Protein AF-A0A1G8W0M4-F1 (afdb_monomer_lite)

Secondary structure (DSSP, 8-state):
-EEEEES--HHHHHH--SSPPP-TTT----EEEEE-IIIIITS-HHHHHHHHHHHHHHHHHHHHHHHH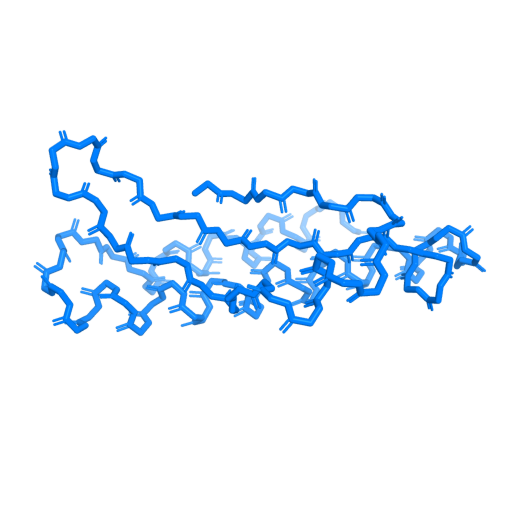HHT-S--HHHHHHHHHHHHHHT-

Radius of gyration: 14.57 Å; chains: 1; bounding box: 27×33×38 Å

Organism: NCBI:txid1128970

Foldseek 3Di:
DEAEDEPDDPVVVVVDDCKAAQDVVVGDIYGYDYHYCVQAPVDDPVSNLVSVLVVVLVSLVVVVVNCVVVVPPDDSVVVSVVSVVVSVVVD

InterPro domains:
  IPR029078 Immunity protein 44 [PF15571] (14-87)

pLDDT: mean 92.96, std 5.52, range [59.66, 97.62]

Structure (mmCIF, N/CA/C/O backbone):
data_AF-A0A1G8W0M4-F1
#
_entry.id   AF-A0A1G8W0M4-F1
#
loop_
_atom_site.group_PDB
_atom_site.id
_atom_site.type_symbol
_atom_site.label_atom_id
_atom_site.label_alt_id
_atom_site.label_comp_id
_atom_site.label_asym_id
_atom_site.label_entity_id
_atom_site.label_seq_id
_atom_site.pdbx_PDB_ins_code
_atom_site.Cartn_x
_atom_site.Cartn_y
_atom_site.Cartn_z
_atom_site.occupancy
_atom_site.B_iso_or_equiv
_atom_site.auth_seq_id
_atom_site.auth_comp_id
_atom_site.auth_asym_id
_atom_site.auth_atom_id
_atom_site.pdbx_PDB_model_num
ATOM 1 N N . MET A 1 1 ? 1.569 -4.830 6.804 1.00 85.06 1 MET A N 1
ATOM 2 C CA . MET A 1 1 ? 2.647 -5.558 6.117 1.00 85.06 1 MET A CA 1
ATOM 3 C C . MET A 1 1 ? 2.252 -5.680 4.662 1.00 85.06 1 MET A C 1
ATOM 5 O O . MET A 1 1 ? 1.221 -6.278 4.380 1.00 85.06 1 MET A O 1
ATOM 9 N N . LEU A 1 2 ? 3.016 -5.062 3.765 1.00 92.69 2 LEU A N 1
ATOM 10 C CA . LEU A 1 2 ? 2.842 -5.291 2.332 1.00 92.69 2 LEU A CA 1
ATOM 11 C C . LEU A 1 2 ? 3.352 -6.702 2.015 1.00 92.69 2 LEU A C 1
ATOM 13 O O . LEU A 1 2 ? 4.429 -7.075 2.479 1.00 92.69 2 LEU A O 1
ATOM 17 N N . GLN A 1 3 ? 2.565 -7.490 1.292 1.00 95.56 3 GLN A N 1
ATOM 18 C CA . GLN A 1 3 ? 2.904 -8.859 0.900 1.00 95.56 3 GLN A CA 1
ATOM 19 C C . GLN A 1 3 ? 3.037 -8.900 -0.621 1.00 95.56 3 GLN A C 1
ATOM 21 O O . GLN A 1 3 ? 2.047 -8.730 -1.327 1.00 95.56 3 GLN A O 1
ATOM 26 N N . PHE A 1 4 ? 4.248 -9.095 -1.133 1.00 96.38 4 PHE A N 1
ATOM 27 C CA . PHE A 1 4 ? 4.481 -9.152 -2.574 1.00 96.38 4 PHE A CA 1
ATOM 28 C C . PHE A 1 4 ? 4.227 -10.561 -3.110 1.00 96.38 4 PHE A C 1
ATOM 30 O O . PHE A 1 4 ? 4.816 -11.529 -2.634 1.00 96.38 4 PHE A O 1
ATOM 37 N N . TYR A 1 5 ? 3.368 -10.654 -4.120 1.00 97.12 5 TYR A N 1
ATOM 38 C CA . TYR A 1 5 ? 3.066 -11.876 -4.854 1.00 97.12 5 TYR A CA 1
ATOM 39 C C . TYR A 1 5 ? 3.597 -11.723 -6.275 1.00 97.12 5 TYR A C 1
ATOM 41 O O . TYR A 1 5 ? 3.066 -10.930 -7.051 1.00 97.12 5 TYR A O 1
ATOM 49 N N . VAL A 1 6 ? 4.656 -12.464 -6.597 1.00 97.12 6 VAL A N 1
ATOM 50 C CA . VAL A 1 6 ? 5.334 -12.402 -7.897 1.00 97.12 6 VAL A CA 1
ATOM 51 C C . VAL A 1 6 ? 4.769 -13.477 -8.814 1.00 97.12 6 VAL A C 1
ATOM 53 O O . VAL A 1 6 ? 4.842 -14.654 -8.466 1.00 97.12 6 VAL A O 1
ATOM 56 N N . ASN A 1 7 ? 4.203 -13.075 -9.954 1.00 97.00 7 ASN A N 1
ATOM 57 C CA . ASN A 1 7 ? 3.562 -13.964 -10.931 1.00 97.00 7 ASN A CA 1
ATOM 58 C C . ASN A 1 7 ? 2.677 -15.049 -10.270 1.00 97.00 7 ASN A C 1
ATOM 60 O O . ASN A 1 7 ? 2.883 -16.244 -10.500 1.00 97.00 7 ASN A O 1
ATOM 64 N N . PRO A 1 8 ? 1.716 -14.669 -9.396 1.00 96.62 8 PRO A N 1
ATOM 65 C CA . PRO A 1 8 ? 0.901 -15.646 -8.689 1.00 96.62 8 PRO A CA 1
ATOM 66 C C . PRO A 1 8 ? 0.042 -16.445 -9.668 1.00 96.62 8 PRO A C 1
ATOM 68 O O . PRO A 1 8 ? -0.534 -15.896 -10.606 1.00 96.62 8 PRO A O 1
ATOM 71 N N . ILE A 1 9 ? -0.107 -17.744 -9.405 1.00 96.69 9 ILE A N 1
ATOM 72 C CA . ILE A 1 9 ? -1.008 -18.594 -10.187 1.00 96.69 9 ILE A CA 1
ATOM 73 C C . ILE A 1 9 ? -2.461 -18.081 -10.101 1.00 96.69 9 ILE A C 1
ATOM 75 O O . ILE A 1 9 ? -2.859 -17.568 -9.047 1.00 96.69 9 ILE A O 1
ATOM 79 N N . PRO A 1 10 ? -3.297 -18.283 -11.139 1.00 96.06 10 PRO A N 1
ATOM 80 C CA . PRO A 1 10 ? -4.659 -17.742 -11.181 1.00 96.06 10 PRO A CA 1
ATOM 81 C C . PRO A 1 10 ? -5.526 -18.137 -9.982 1.00 96.06 10 PRO A C 1
ATOM 83 O O . PRO A 1 10 ? -6.278 -17.321 -9.457 1.00 96.06 10 PRO A O 1
ATOM 86 N N . TYR A 1 11 ? -5.383 -19.376 -9.497 1.00 96.75 11 TYR A N 1
ATOM 87 C CA . TYR A 1 11 ? -6.104 -19.839 -8.312 1.00 96.75 11 TYR A CA 1
ATOM 88 C C . TYR A 1 11 ? -5.780 -18.993 -7.075 1.00 96.75 11 TYR A C 1
ATOM 90 O O . TYR A 1 11 ? -6.689 -18.581 -6.361 1.00 96.75 11 TYR A O 1
ATOM 98 N N . LEU A 1 12 ? -4.502 -18.701 -6.824 1.00 95.62 12 LEU A N 1
ATOM 99 C CA . LEU A 1 12 ? -4.102 -17.864 -5.696 1.00 95.62 12 LEU A CA 1
ATOM 100 C C . LEU A 1 12 ? -4.621 -16.438 -5.886 1.00 95.62 12 LEU A C 1
ATOM 102 O O . LEU A 1 12 ? -5.248 -15.907 -4.976 1.00 95.62 12 LEU A O 1
ATOM 106 N N . LEU A 1 13 ? -4.421 -15.864 -7.076 1.00 95.12 13 LEU A N 1
ATOM 107 C CA . LEU A 1 13 ? -4.854 -14.509 -7.419 1.00 95.12 13 LEU A CA 1
ATOM 108 C C . LEU A 1 13 ? -6.351 -14.291 -7.149 1.00 95.12 13 LEU A C 1
ATOM 110 O O . LEU A 1 13 ? -6.715 -13.333 -6.474 1.00 95.12 13 LEU A O 1
ATOM 114 N N . ASN A 1 14 ? -7.198 -15.222 -7.593 1.00 95.56 14 ASN A N 1
ATOM 115 C CA . ASN A 1 14 ? -8.652 -15.154 -7.415 1.00 95.56 14 ASN A CA 1
ATOM 116 C C . ASN A 1 14 ? -9.102 -15.278 -5.950 1.00 95.56 14 ASN A C 1
ATOM 118 O O . ASN A 1 14 ? -10.225 -14.906 -5.620 1.00 95.56 14 ASN A O 1
ATOM 122 N N . ASN A 1 15 ? -8.246 -15.807 -5.073 1.00 95.88 15 ASN A N 1
ATOM 123 C CA . ASN A 1 15 ? -8.532 -15.987 -3.649 1.00 95.88 15 ASN A CA 1
ATOM 124 C C . ASN A 1 15 ? -7.831 -14.946 -2.756 1.00 95.88 15 ASN A C 1
ATOM 126 O O . ASN A 1 15 ? -8.039 -14.945 -1.538 1.00 95.88 15 ASN A O 1
ATOM 130 N N . LEU A 1 16 ? -7.007 -14.056 -3.323 1.00 95.56 16 LEU A N 1
ATOM 131 C CA . LEU A 1 16 ? -6.369 -12.987 -2.562 1.00 95.56 16 LEU A CA 1
ATOM 132 C C . LEU A 1 16 ? -7.401 -11.930 -2.168 1.00 95.56 16 LEU A C 1
ATOM 134 O O . LEU A 1 16 ? -8.101 -11.355 -2.998 1.00 95.56 16 LEU A O 1
ATOM 138 N N . LYS A 1 17 ? -7.461 -11.634 -0.870 1.00 94.56 17 LYS A N 1
ATOM 139 C CA . LYS A 1 17 ? -8.224 -10.491 -0.365 1.00 94.56 17 LYS A CA 1
ATOM 140 C C . 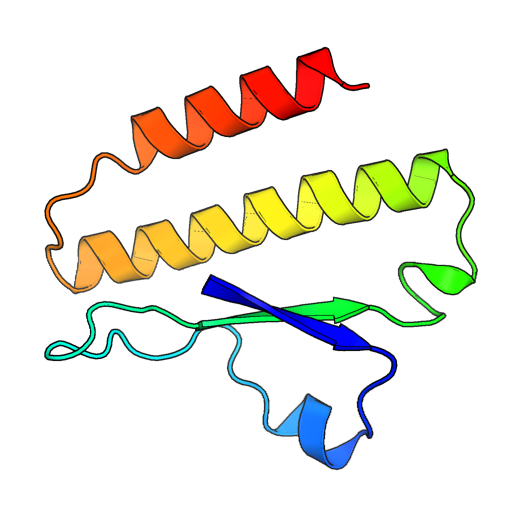LYS A 1 17 ? -7.477 -9.212 -0.685 1.00 94.56 17 LYS A C 1
ATOM 142 O O . LYS A 1 17 ? -6.273 -9.152 -0.497 1.00 94.56 17 LYS A O 1
ATOM 147 N N . GLU A 1 18 ? -8.193 -8.158 -1.044 1.00 93.44 18 GLU A N 1
ATOM 148 C CA . GLU A 1 18 ? -7.582 -6.850 -1.292 1.00 93.44 18 GLU A CA 1
ATOM 149 C C . GLU A 1 18 ? -6.812 -6.300 -0.070 1.00 93.44 18 GLU A C 1
ATOM 151 O O . GLU A 1 18 ? -5.777 -5.645 -0.218 1.00 93.44 18 GLU A O 1
ATOM 156 N N . ILE A 1 19 ? -7.311 -6.611 1.132 1.00 95.25 19 ILE A N 1
ATOM 157 C CA . ILE A 1 19 ? -6.709 -6.338 2.439 1.00 95.25 19 ILE A CA 1
ATOM 158 C C . ILE A 1 19 ? -7.121 -7.436 3.432 1.00 95.25 19 ILE A C 1
ATOM 160 O O . ILE A 1 19 ? -8.277 -7.868 3.472 1.00 95.25 19 ILE A O 1
ATOM 164 N N . GLU A 1 20 ? -6.179 -7.920 4.236 1.00 94.00 20 GLU A N 1
ATOM 165 C CA . GLU A 1 20 ? -6.453 -8.892 5.292 1.00 94.00 20 GLU A CA 1
ATOM 166 C C . GLU A 1 20 ? -7.125 -8.235 6.508 1.00 94.00 20 GLU A C 1
ATOM 168 O O . GLU A 1 20 ? -7.065 -7.026 6.737 1.00 94.00 20 GLU A O 1
ATOM 173 N N . ASN A 1 21 ? -7.746 -9.058 7.352 1.00 92.06 21 ASN A N 1
ATOM 174 C CA . ASN A 1 21 ? -8.285 -8.586 8.621 1.00 92.06 21 ASN A CA 1
ATOM 175 C C . ASN A 1 21 ? -7.160 -8.213 9.594 1.00 92.06 21 ASN A C 1
ATOM 177 O O . ASN A 1 21 ? -6.156 -8.915 9.701 1.00 92.06 21 ASN A O 1
ATOM 181 N N . TYR A 1 22 ? -7.387 -7.168 10.393 1.00 93.88 22 TYR A N 1
ATOM 182 C CA . TYR A 1 22 ? -6.531 -6.867 11.539 1.00 93.88 22 TYR A CA 1
ATOM 183 C C . TYR A 1 22 ? -6.510 -8.035 12.533 1.00 93.88 22 TYR A C 1
ATOM 185 O O . TYR A 1 22 ? -7.546 -8.392 13.108 1.00 93.88 22 TYR A O 1
ATOM 193 N N . ARG A 1 23 ? -5.324 -8.609 12.755 1.00 90.94 23 ARG A N 1
ATOM 194 C CA . ARG A 1 23 ? -5.100 -9.683 13.730 1.00 90.94 23 ARG A CA 1
ATOM 195 C C . ARG A 1 23 ? -4.771 -9.069 15.090 1.00 90.94 23 ARG A C 1
ATOM 197 O O . ARG A 1 23 ? -3.651 -8.633 15.310 1.00 90.94 23 ARG A O 1
ATOM 204 N N . LYS A 1 24 ? -5.735 -9.033 16.017 1.00 88.69 24 LYS A N 1
ATOM 205 C CA . LYS A 1 24 ? -5.624 -8.299 17.299 1.00 88.69 24 LYS A CA 1
ATOM 206 C C . LYS A 1 24 ? -4.411 -8.694 18.160 1.00 88.69 24 LYS A C 1
ATOM 208 O O . LYS A 1 24 ? -3.815 -7.823 18.784 1.00 88.69 24 LYS A O 1
ATOM 213 N N . ASN A 1 25 ? -4.056 -9.979 18.190 1.00 92.50 25 ASN A N 1
ATOM 214 C CA . ASN A 1 25 ? -2.982 -10.489 19.051 1.00 92.50 25 ASN A CA 1
ATOM 215 C C . ASN A 1 25 ? -1.590 -10.153 18.505 1.00 92.50 25 ASN A C 1
ATOM 217 O O . ASN A 1 25 ? -0.702 -9.767 19.254 1.00 92.50 25 ASN A O 1
ATOM 221 N N . GLU A 1 26 ? -1.418 -10.264 17.191 1.00 91.44 26 GLU A N 1
ATOM 222 C CA . GLU A 1 26 ? -0.133 -10.044 16.520 1.00 91.44 26 GLU A CA 1
ATOM 223 C C . GLU A 1 26 ? 0.034 -8.579 16.072 1.00 91.44 26 GLU A C 1
ATOM 225 O O . GLU A 1 26 ? 1.141 -8.108 15.832 1.00 91.44 26 GLU A O 1
ATOM 230 N N . LYS A 1 27 ? -1.088 -7.863 15.924 1.00 89.38 27 LYS A N 1
ATOM 231 C CA . LYS A 1 27 ? -1.232 -6.499 15.398 1.00 89.38 27 LYS A CA 1
ATOM 232 C C . LYS A 1 27 ? -0.853 -6.232 13.918 1.00 89.38 27 LYS A C 1
ATOM 234 O O . LYS A 1 27 ? -0.747 -5.052 13.577 1.00 89.38 27 LYS A O 1
ATOM 239 N N . PRO A 1 28 ? -0.709 -7.204 12.988 1.00 92.44 28 PRO A N 1
ATOM 240 C CA . PRO A 1 28 ? -0.520 -6.915 11.574 1.00 92.44 28 PRO A CA 1
ATOM 241 C C . PRO A 1 28 ? -1.850 -6.777 10.820 1.00 92.44 28 PRO A C 1
ATOM 243 O O . PRO A 1 28 ? -2.896 -7.316 11.195 1.00 92.44 28 PRO A O 1
ATOM 246 N N . ILE A 1 29 ? -1.746 -6.107 9.675 1.00 94.00 29 ILE A N 1
ATOM 247 C CA . ILE A 1 29 ? -2.711 -6.120 8.573 1.00 94.00 29 ILE A CA 1
ATOM 248 C C . ILE A 1 29 ? -1.904 -6.485 7.327 1.00 94.00 29 ILE A C 1
ATOM 250 O O . ILE A 1 29 ? -0.972 -5.751 6.988 1.00 94.00 29 ILE A O 1
ATOM 254 N N . GLY A 1 30 ? -2.181 -7.629 6.702 1.00 95.00 30 GLY A N 1
ATOM 255 C CA . GLY A 1 30 ? -1.590 -8.001 5.415 1.00 95.00 30 GLY A CA 1
ATOM 256 C C . GLY A 1 30 ? -2.279 -7.264 4.271 1.00 95.00 30 GLY A C 1
ATOM 257 O O . GLY A 1 30 ? -3.498 -7.098 4.284 1.00 95.00 30 GLY A O 1
ATOM 258 N N . ILE A 1 31 ? -1.505 -6.761 3.314 1.00 96.62 31 ILE A N 1
ATOM 259 C CA . ILE A 1 31 ? -2.035 -6.123 2.107 1.00 96.62 31 ILE A CA 1
ATOM 260 C C . ILE A 1 31 ? -1.253 -6.675 0.914 1.00 96.62 31 ILE A C 1
ATOM 262 O O . ILE A 1 31 ? -0.063 -6.362 0.793 1.00 96.62 31 ILE A O 1
ATOM 266 N N . PRO A 1 32 ? -1.876 -7.484 0.043 1.00 96.81 32 PRO A N 1
ATOM 267 C CA . PRO A 1 32 ? -1.187 -8.030 -1.111 1.00 96.81 32 PRO A CA 1
ATOM 268 C C . PRO A 1 32 ? -0.901 -6.960 -2.164 1.00 96.81 32 PRO A C 1
ATOM 270 O O . PRO A 1 32 ? -1.748 -6.121 -2.487 1.00 96.81 32 PRO A O 1
ATOM 273 N N . ILE A 1 33 ? 0.296 -7.042 -2.733 1.00 97.12 33 ILE A N 1
ATOM 274 C CA . ILE A 1 33 ? 0.719 -6.352 -3.947 1.00 97.12 33 ILE A CA 1
ATOM 275 C C . ILE A 1 33 ? 1.106 -7.427 -4.955 1.00 97.12 33 ILE A C 1
ATOM 277 O O . ILE A 1 33 ? 1.982 -8.249 -4.689 1.00 97.12 33 ILE A O 1
ATOM 281 N N . ILE A 1 34 ? 0.441 -7.424 -6.103 1.00 97.38 34 ILE A N 1
ATOM 282 C CA . ILE A 1 34 ? 0.706 -8.373 -7.182 1.00 97.38 34 ILE A CA 1
ATOM 283 C C . ILE A 1 34 ? 1.690 -7.725 -8.143 1.00 97.38 34 ILE A C 1
ATOM 285 O O . ILE A 1 34 ? 1.436 -6.627 -8.631 1.00 97.38 34 ILE A O 1
ATOM 289 N N . VAL A 1 35 ? 2.791 -8.412 -8.414 1.00 97.25 35 VAL A N 1
ATOM 290 C CA . VAL A 1 35 ? 3.828 -7.984 -9.354 1.00 97.25 35 VAL A CA 1
ATOM 291 C C . VAL A 1 35 ? 3.901 -9.036 -10.446 1.00 97.25 35 VAL A C 1
ATOM 293 O O . VAL A 1 35 ? 4.158 -10.206 -10.156 1.00 97.25 35 VAL A O 1
ATOM 296 N N . ASN A 1 36 ? 3.632 -8.643 -11.683 1.00 96.88 36 ASN A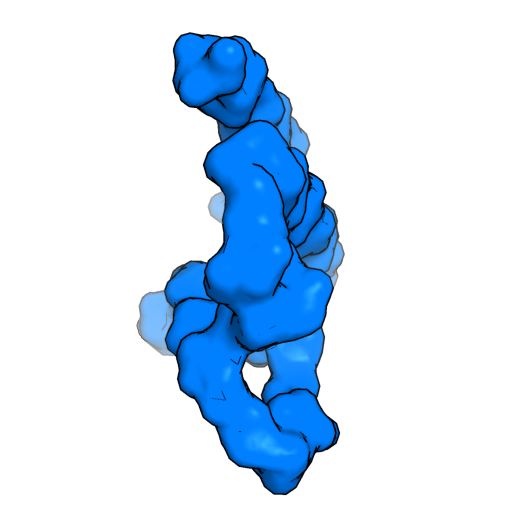 N 1
ATOM 297 C CA . ASN A 1 36 ? 3.630 -9.558 -12.813 1.00 96.88 36 ASN A CA 1
ATOM 298 C C . ASN A 1 36 ? 4.157 -8.900 -14.092 1.00 96.88 36 ASN A C 1
ATOM 300 O O . ASN A 1 36 ? 4.604 -7.748 -14.083 1.00 96.88 36 ASN A O 1
ATOM 304 N N . ASP A 1 37 ? 4.143 -9.657 -15.185 1.00 96.00 37 ASP A N 1
ATOM 305 C CA . ASP A 1 37 ? 4.604 -9.161 -16.480 1.00 96.00 37 ASP A CA 1
ATOM 306 C C . ASP A 1 37 ? 3.764 -7.968 -16.956 1.00 96.00 37 ASP A C 1
ATOM 308 O O . ASP A 1 37 ? 4.335 -6.982 -17.409 1.00 96.00 37 ASP A O 1
ATOM 312 N N . ASP A 1 38 ? 2.445 -7.990 -16.734 1.00 95.06 38 ASP A N 1
ATOM 313 C CA . ASP A 1 38 ? 1.519 -6.942 -17.190 1.00 95.06 38 ASP A CA 1
ATOM 314 C C . ASP A 1 38 ? 1.745 -5.579 -16.525 1.00 95.06 38 ASP A C 1
ATOM 316 O O . ASP A 1 38 ? 1.460 -4.540 -17.129 1.00 95.06 38 ASP A O 1
ATOM 320 N N . ASN A 1 39 ? 2.201 -5.567 -15.269 1.00 95.56 39 ASN A N 1
ATOM 321 C CA . ASN A 1 39 ? 2.272 -4.355 -14.452 1.00 95.56 39 ASN A CA 1
ATOM 322 C C . ASN A 1 39 ? 3.689 -3.927 -14.054 1.00 95.56 39 ASN A C 1
ATOM 324 O O . ASN A 1 39 ? 3.872 -2.768 -13.684 1.00 95.56 39 ASN A O 1
ATOM 328 N N . PHE A 1 40 ? 4.686 -4.811 -14.155 1.00 96.94 40 PHE A N 1
ATOM 329 C CA . PHE A 1 40 ? 6.030 -4.519 -13.668 1.00 96.94 40 PHE A CA 1
ATOM 330 C C . PHE A 1 40 ? 7.148 -5.046 -14.564 1.00 96.94 40 PHE A C 1
ATOM 332 O O . PHE A 1 40 ? 7.974 -4.258 -15.018 1.00 96.94 40 PHE A O 1
ATOM 339 N N . PHE A 1 41 ? 7.229 -6.354 -14.821 1.00 96.94 41 PHE A N 1
ATOM 340 C CA . PHE A 1 41 ? 8.432 -6.917 -15.454 1.00 96.94 41 PHE A CA 1
ATOM 341 C C . PHE A 1 41 ? 8.573 -6.544 -16.930 1.00 96.94 41 PHE A C 1
ATOM 343 O O . PHE A 1 41 ? 9.699 -6.391 -17.399 1.00 96.94 41 PHE A O 1
ATOM 350 N N . SER A 1 42 ? 7.463 -6.333 -17.647 1.00 96.81 42 SER A N 1
ATOM 351 C CA . SER A 1 42 ? 7.500 -5.879 -19.041 1.00 96.81 42 SER A CA 1
ATOM 352 C C . SER A 1 42 ? 7.585 -4.353 -19.185 1.00 96.81 42 SER A C 1
ATOM 354 O O . SER A 1 42 ? 7.516 -3.846 -20.306 1.00 96.81 42 SER A O 1
ATOM 356 N N . LYS A 1 43 ? 7.635 -3.608 -18.075 1.00 97.62 43 LYS A N 1
ATOM 357 C CA . LYS A 1 43 ? 7.536 -2.145 -18.057 1.00 97.62 43 LYS A CA 1
ATOM 358 C C . LYS A 1 43 ? 8.906 -1.481 -18.060 1.00 97.62 43 LYS A C 1
ATOM 360 O O . LYS A 1 43 ? 9.885 -2.024 -17.543 1.00 97.62 43 LYS A O 1
ATOM 365 N N . SER A 1 44 ? 8.962 -0.274 -18.616 1.00 97.31 44 SER A N 1
ATOM 366 C CA . SER A 1 44 ? 10.139 0.586 -18.516 1.00 97.31 44 SER A CA 1
ATOM 367 C C . SER A 1 44 ? 10.420 0.970 -17.063 1.00 97.31 44 SER A C 1
ATOM 369 O O . SER A 1 44 ? 9.581 0.837 -16.174 1.00 97.31 44 SER A O 1
ATOM 371 N N . GLU A 1 45 ? 11.623 1.470 -16.796 1.00 95.31 45 GLU A N 1
ATOM 372 C CA . GLU A 1 45 ? 11.991 1.911 -15.453 1.00 95.31 45 GLU A CA 1
ATOM 373 C C . GLU A 1 45 ? 11.040 2.980 -14.887 1.00 95.31 45 GLU A C 1
ATOM 375 O O . GLU A 1 45 ? 10.563 2.820 -13.765 1.00 95.31 45 GLU A O 1
ATOM 380 N N . SER A 1 46 ? 10.691 4.000 -15.680 1.00 94.12 46 SER A N 1
ATOM 381 C CA . SER A 1 46 ? 9.739 5.042 -15.265 1.00 94.12 46 SER A CA 1
ATOM 382 C C . SER A 1 46 ? 8.370 4.455 -14.922 1.00 94.12 46 SER A C 1
ATOM 384 O O . SER A 1 46 ? 7.826 4.737 -13.858 1.00 94.12 46 SER A O 1
ATOM 386 N N . GLU A 1 47 ? 7.836 3.584 -15.782 1.00 95.81 47 GLU A N 1
ATOM 387 C CA . GLU A 1 47 ? 6.535 2.945 -15.553 1.00 95.81 47 GLU A CA 1
ATOM 388 C C . GLU A 1 47 ? 6.541 2.059 -14.299 1.00 95.81 47 GLU A C 1
ATOM 390 O O . GLU A 1 47 ? 5.548 2.001 -13.576 1.00 95.81 47 GLU A O 1
ATOM 395 N N . ARG A 1 48 ? 7.664 1.393 -13.998 1.00 95.75 48 ARG A N 1
ATOM 396 C CA . ARG A 1 48 ? 7.827 0.612 -12.762 1.00 95.75 48 ARG A CA 1
ATOM 397 C C . ARG A 1 48 ? 7.787 1.501 -11.517 1.00 95.75 48 ARG A C 1
ATOM 399 O O . ARG A 1 48 ? 7.196 1.101 -10.511 1.00 95.75 48 ARG A O 1
ATOM 406 N N . TYR A 1 49 ? 8.379 2.696 -11.572 1.00 93.56 49 TYR A N 1
ATOM 407 C CA . TYR A 1 49 ? 8.286 3.670 -10.480 1.00 93.56 49 TYR A CA 1
ATOM 408 C C . TYR A 1 49 ? 6.864 4.206 -10.310 1.00 93.56 49 TYR A C 1
ATOM 410 O O . TYR A 1 49 ? 6.364 4.248 -9.181 1.00 93.56 49 TYR A O 1
ATOM 418 N N . ASP A 1 50 ? 6.190 4.543 -11.410 1.00 93.69 50 ASP A N 1
ATOM 419 C CA . ASP A 1 50 ? 4.795 4.988 -11.382 1.00 93.69 50 ASP A CA 1
ATOM 420 C C . ASP A 1 50 ? 3.876 3.904 -10.796 1.00 93.69 50 ASP A C 1
ATOM 422 O O . ASP A 1 50 ? 3.120 4.183 -9.860 1.00 93.69 50 ASP A O 1
ATOM 426 N N . PHE A 1 51 ? 4.023 2.651 -11.243 1.00 95.31 51 PHE A N 1
ATOM 427 C CA . PHE A 1 51 ? 3.289 1.502 -10.709 1.00 95.31 51 PHE A CA 1
ATOM 428 C C . PHE A 1 51 ? 3.448 1.369 -9.189 1.00 95.31 51 PHE A C 1
ATOM 430 O O . PHE A 1 51 ? 2.451 1.245 -8.469 1.00 95.31 51 PHE A O 1
ATOM 437 N N . PHE A 1 52 ? 4.683 1.411 -8.674 1.00 92.88 52 PHE A N 1
ATOM 438 C CA . PHE A 1 52 ? 4.917 1.301 -7.233 1.00 92.88 52 PHE A CA 1
ATOM 439 C C . PHE A 1 52 ? 4.319 2.477 -6.464 1.00 92.88 52 PHE A C 1
ATOM 441 O O . PHE A 1 52 ? 3.656 2.262 -5.444 1.00 92.88 52 PHE A O 1
ATOM 448 N N . ARG A 1 53 ? 4.529 3.709 -6.945 1.00 92.31 53 ARG A N 1
ATOM 449 C CA . ARG A 1 53 ? 4.000 4.925 -6.315 1.00 92.31 53 ARG A CA 1
ATOM 450 C C . ARG A 1 53 ? 2.486 4.833 -6.166 1.00 92.31 53 ARG A C 1
ATOM 452 O O . ARG A 1 53 ? 1.959 5.019 -5.067 1.00 92.31 53 ARG A O 1
ATOM 459 N N . GLU A 1 54 ? 1.795 4.541 -7.260 1.00 94.00 54 GLU A N 1
ATOM 460 C CA . GLU A 1 54 ? 0.336 4.481 -7.294 1.00 94.00 54 GLU A CA 1
ATOM 461 C C . GLU A 1 54 ? -0.196 3.328 -6.449 1.00 94.00 54 GLU A C 1
ATOM 463 O O . GLU A 1 54 ? -1.067 3.541 -5.602 1.00 94.00 54 GLU A O 1
ATOM 468 N N . THR A 1 55 ? 0.391 2.137 -6.593 1.00 95.25 55 THR A N 1
ATOM 469 C CA . THR A 1 55 ? -0.029 0.949 -5.844 1.00 95.25 55 THR A CA 1
ATOM 470 C C . THR A 1 55 ? 0.100 1.167 -4.339 1.00 95.25 55 THR A C 1
ATOM 472 O O . THR A 1 55 ? -0.849 0.911 -3.598 1.00 95.25 55 THR A O 1
ATOM 475 N N . ILE A 1 56 ? 1.238 1.674 -3.853 1.00 93.31 56 ILE A N 1
ATOM 476 C CA . ILE A 1 56 ? 1.447 1.877 -2.410 1.00 93.31 56 ILE A CA 1
ATOM 477 C C . ILE A 1 56 ? 0.491 2.951 -1.867 1.00 93.31 56 ILE A C 1
ATOM 479 O O . ILE A 1 56 ? -0.080 2.766 -0.788 1.00 93.31 56 ILE A O 1
ATOM 483 N N . LEU A 1 57 ? 0.264 4.045 -2.606 1.00 93.25 57 LEU A N 1
ATOM 484 C CA . LEU A 1 57 ? -0.690 5.084 -2.201 1.00 93.25 57 LEU A CA 1
ATOM 485 C C . LEU A 1 57 ? -2.122 4.541 -2.106 1.00 93.25 57 LEU A C 1
ATOM 487 O O . LEU A 1 57 ? -2.796 4.800 -1.108 1.00 93.25 57 LEU A O 1
ATOM 491 N N . GLN A 1 58 ? -2.554 3.743 -3.084 1.00 94.25 58 GLN A N 1
ATOM 492 C CA . GLN A 1 58 ? -3.855 3.067 -3.054 1.00 94.25 58 GLN A CA 1
ATOM 493 C C . GLN A 1 58 ? -3.955 2.090 -1.873 1.00 94.25 58 GLN A C 1
ATOM 495 O O . GLN A 1 58 ? -4.959 2.067 -1.158 1.00 94.25 58 GLN A O 1
ATOM 500 N N . LYS A 1 59 ? -2.896 1.317 -1.591 1.00 94.69 59 LYS A N 1
ATOM 501 C CA . LYS A 1 59 ? -2.867 0.404 -0.436 1.00 94.69 59 LYS A CA 1
ATOM 502 C C . LYS A 1 59 ? -2.949 1.141 0.905 1.00 94.69 59 LYS A C 1
ATOM 504 O O . LYS A 1 59 ? -3.583 0.632 1.832 1.00 94.69 59 LYS A O 1
ATOM 509 N N . LEU A 1 60 ? -2.377 2.340 1.023 1.00 93.44 60 LEU A N 1
ATOM 510 C CA . LEU A 1 60 ? -2.548 3.179 2.217 1.00 93.44 60 LEU A CA 1
ATOM 511 C C . LEU A 1 60 ? -3.984 3.689 2.393 1.00 93.44 60 LEU A C 1
ATOM 513 O O . LEU A 1 60 ? -4.438 3.837 3.531 1.00 93.44 60 LEU A O 1
ATOM 517 N N . ASP A 1 61 ? -4.710 3.938 1.305 1.00 93.06 61 ASP A N 1
ATOM 518 C CA . ASP A 1 61 ? -6.124 4.316 1.381 1.00 93.06 61 ASP A CA 1
ATOM 519 C C . ASP A 1 61 ? -6.985 3.172 1.921 1.00 93.06 61 ASP A C 1
ATOM 521 O O . ASP A 1 61 ? -7.785 3.369 2.842 1.00 93.06 61 ASP A O 1
ATOM 525 N N .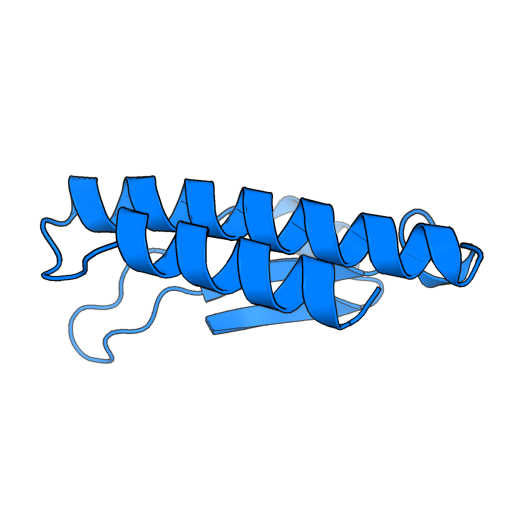 LEU A 1 62 ? -6.726 1.946 1.463 1.00 93.75 62 LEU A N 1
ATOM 526 C CA . LEU A 1 62 ? -7.358 0.749 2.021 1.00 93.75 62 LEU A CA 1
ATOM 527 C C . LEU A 1 62 ? -7.023 0.570 3.503 1.00 93.75 62 LEU A C 1
ATOM 529 O O . LEU A 1 62 ? -7.921 0.341 4.317 1.00 93.75 62 LEU A O 1
ATOM 533 N N . LEU A 1 63 ? -5.751 0.736 3.877 1.00 94.06 63 LEU A N 1
ATOM 534 C CA . LEU A 1 63 ? -5.328 0.664 5.274 1.00 94.06 63 LEU A CA 1
ATOM 535 C C . LEU A 1 63 ? -6.061 1.698 6.139 1.00 94.06 63 LEU A C 1
ATOM 537 O O . LEU A 1 63 ? -6.498 1.369 7.243 1.00 94.06 63 LEU A O 1
ATOM 541 N N . SER A 1 64 ? -6.251 2.915 5.621 1.00 93.31 64 SER A N 1
ATOM 542 C CA . SER A 1 64 ? -6.958 3.990 6.324 1.00 93.31 64 SER A CA 1
ATOM 543 C C . SER A 1 64 ? -8.388 3.582 6.668 1.00 93.31 64 SER A C 1
ATOM 545 O O . SER A 1 64 ? -8.819 3.742 7.810 1.00 93.31 64 SER A O 1
ATOM 547 N N . SER A 1 65 ? -9.091 2.951 5.722 1.00 91.94 65 SER A N 1
ATOM 548 C CA . SER A 1 65 ? -10.452 2.453 5.952 1.00 91.94 65 SER A CA 1
ATOM 549 C C . SER A 1 65 ? -10.518 1.413 7.083 1.00 91.94 65 SER A C 1
ATOM 551 O O . SER A 1 65 ? -11.422 1.457 7.925 1.00 91.94 65 SER A O 1
ATOM 553 N N . VAL A 1 66 ? -9.532 0.509 7.163 1.00 92.75 66 VAL A N 1
ATOM 554 C CA . VAL A 1 66 ? -9.469 -0.533 8.200 1.00 92.75 66 VAL A CA 1
ATOM 555 C C . VAL A 1 66 ? -9.141 0.069 9.561 1.00 92.75 66 VAL A C 1
ATOM 557 O O . VAL A 1 66 ? -9.808 -0.269 10.540 1.00 92.75 66 VAL A O 1
ATOM 560 N N . VAL A 1 67 ? -8.163 0.977 9.624 1.00 92.75 67 VAL A N 1
ATOM 561 C CA . VAL A 1 67 ? -7.775 1.694 10.850 1.00 92.75 67 VAL A CA 1
ATOM 562 C C . VAL A 1 67 ? -8.969 2.443 11.437 1.00 92.75 67 VAL A C 1
ATOM 564 O O . VAL A 1 67 ? -9.283 2.248 12.613 1.00 92.75 67 VAL A O 1
ATOM 567 N N . THR A 1 68 ? -9.695 3.211 10.618 1.00 92.25 68 THR A N 1
ATOM 568 C CA . THR A 1 68 ? -10.897 3.939 11.052 1.00 92.25 68 THR A CA 1
ATOM 569 C C . THR A 1 68 ? -11.989 2.982 11.528 1.00 92.25 68 THR A C 1
ATOM 571 O O . THR A 1 68 ? -12.510 3.139 12.633 1.00 92.25 68 THR A O 1
ATOM 574 N N . LYS A 1 69 ? -12.301 1.936 10.750 1.00 92.50 69 LYS A N 1
ATOM 575 C CA . LYS A 1 69 ? -13.340 0.950 11.099 1.00 92.50 69 LYS A CA 1
ATOM 576 C C . LYS A 1 69 ? -13.028 0.196 12.393 1.00 92.50 69 LYS A C 1
ATOM 578 O O . LYS A 1 69 ? -13.939 -0.152 13.143 1.00 92.50 69 LYS A O 1
ATOM 583 N N . LYS A 1 70 ? -11.750 -0.090 12.648 1.00 91.81 70 LYS A N 1
ATOM 584 C CA . LYS A 1 70 ? -11.280 -0.814 13.838 1.00 91.81 70 LYS A CA 1
ATOM 585 C C . LYS A 1 70 ? -10.908 0.108 15.001 1.00 91.81 70 LYS A C 1
ATOM 587 O O . LYS A 1 70 ? -10.567 -0.416 16.057 1.00 91.81 70 LYS A O 1
ATOM 592 N N . LYS A 1 71 ? -11.019 1.433 14.831 1.00 92.19 71 LYS A N 1
ATOM 593 C CA . LYS A 1 71 ? -10.642 2.452 15.824 1.00 92.19 71 LYS A CA 1
ATOM 594 C C . LYS A 1 71 ? -9.215 2.247 16.348 1.00 92.19 71 LYS A C 1
ATOM 596 O O . LYS A 1 71 ? -8.977 2.316 17.550 1.00 92.19 71 LYS A O 1
ATOM 601 N N . LEU A 1 72 ? -8.286 1.917 15.449 1.00 91.81 72 LEU A N 1
ATOM 602 C CA . LEU A 1 72 ? -6.878 1.782 15.817 1.00 91.81 72 LEU A CA 1
ATOM 603 C C . LEU A 1 72 ? -6.283 3.177 16.024 1.00 91.81 72 LEU A C 1
ATOM 605 O O . LEU A 1 72 ? -6.577 4.096 15.260 1.00 91.81 72 LEU A O 1
ATOM 609 N N . ASP A 1 73 ? -5.455 3.320 17.053 1.00 89.31 73 ASP A N 1
ATOM 610 C CA . ASP A 1 73 ? -4.786 4.578 17.377 1.00 89.31 73 ASP A CA 1
ATOM 611 C C . ASP A 1 73 ? -3.631 4.824 16.396 1.00 89.31 73 ASP A C 1
ATOM 613 O O . ASP A 1 73 ? -2.506 4.355 16.575 1.00 89.31 73 ASP A O 1
ATOM 617 N N . THR A 1 74 ? -3.940 5.427 15.248 1.00 88.81 74 THR A N 1
ATOM 618 C CA . THR A 1 74 ? -2.967 5.698 14.183 1.00 88.81 74 THR A CA 1
ATOM 619 C C . THR A 1 74 ? -3.376 6.933 13.387 1.00 88.81 74 THR A C 1
ATOM 621 O O . THR A 1 74 ? -4.489 7.019 12.866 1.00 88.81 74 THR A O 1
ATOM 624 N N . ASN A 1 75 ? -2.448 7.879 13.220 1.00 92.88 75 ASN A N 1
ATOM 625 C CA . ASN A 1 75 ? -2.667 9.074 12.407 1.00 92.88 75 ASN A CA 1
ATOM 626 C C . ASN A 1 75 ? -2.392 8.799 10.916 1.00 92.88 75 ASN A C 1
ATOM 628 O O . ASN A 1 75 ? -1.321 9.098 10.388 1.00 92.88 75 ASN A O 1
ATOM 632 N N . MET A 1 76 ? -3.384 8.230 10.227 1.00 93.44 76 MET A N 1
ATOM 633 C CA . MET A 1 76 ? -3.270 7.864 8.806 1.00 93.44 76 MET A CA 1
ATOM 634 C C . MET A 1 76 ? -3.079 9.063 7.870 1.00 93.44 76 MET A C 1
ATOM 636 O O . MET A 1 76 ? -2.423 8.935 6.837 1.00 93.44 76 MET A O 1
ATOM 640 N N . SER A 1 77 ? -3.612 10.233 8.235 1.00 92.19 77 SER A N 1
ATOM 641 C CA . SER A 1 77 ? -3.445 11.463 7.451 1.00 92.19 77 SER A CA 1
ATOM 642 C C . SER A 1 77 ? -1.981 11.903 7.419 1.00 92.19 77 SER A C 1
ATOM 644 O O . SER A 1 77 ? -1.432 12.162 6.344 1.00 92.19 77 SER A O 1
ATOM 646 N N . LEU A 1 78 ? -1.324 11.906 8.587 1.00 94.50 78 LEU A N 1
ATOM 647 C CA . LEU A 1 78 ? 0.104 12.198 8.694 1.00 94.50 78 LEU A CA 1
ATOM 648 C C . LEU A 1 78 ? 0.933 11.177 7.908 1.00 94.50 78 LEU A C 1
ATOM 650 O O . LEU A 1 78 ? 1.720 11.577 7.054 1.00 94.50 78 LEU A O 1
ATOM 654 N N . LEU A 1 79 ? 0.681 9.878 8.107 1.00 92.62 79 LEU A N 1
ATOM 655 C CA . LEU A 1 79 ? 1.414 8.812 7.417 1.00 92.62 79 LEU A CA 1
ATOM 656 C C . LEU A 1 79 ? 1.317 8.933 5.886 1.00 92.62 79 LEU A C 1
ATOM 658 O O . LEU A 1 79 ? 2.321 8.835 5.181 1.00 92.62 79 LEU A O 1
ATOM 662 N N . LYS A 1 80 ? 0.113 9.189 5.35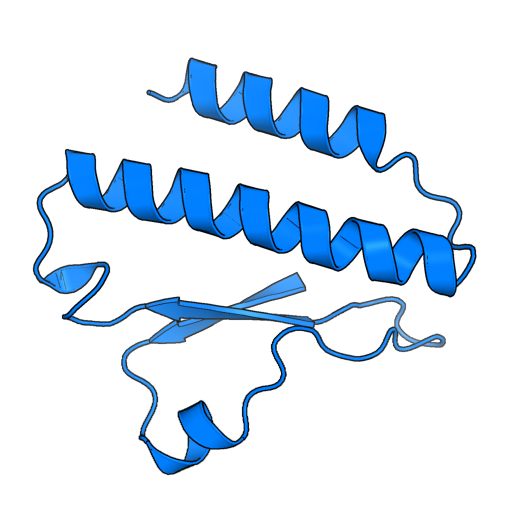4 1.00 92.31 80 LYS A N 1
ATOM 663 C CA . LYS A 1 80 ? -0.091 9.366 3.909 1.00 92.31 80 LYS A CA 1
ATOM 664 C C . LYS A 1 80 ? 0.625 10.612 3.386 1.00 92.31 80 LYS A C 1
ATOM 666 O O . LYS A 1 80 ? 1.188 10.575 2.291 1.00 92.31 80 LYS A O 1
ATOM 671 N N . LYS A 1 81 ? 0.606 11.713 4.144 1.00 93.94 81 LYS A N 1
ATOM 672 C CA . LYS A 1 81 ? 1.324 12.946 3.790 1.00 93.94 81 LYS A CA 1
ATOM 673 C C . LYS A 1 81 ? 2.833 12.706 3.736 1.00 93.94 81 LYS A C 1
ATOM 675 O O .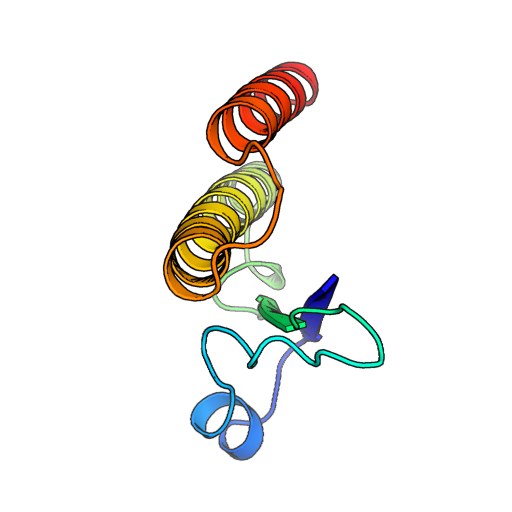 LYS A 1 81 ? 3.465 13.100 2.760 1.00 93.94 81 LYS A O 1
ATOM 680 N N . GLU A 1 82 ? 3.393 12.042 4.740 1.00 93.62 82 GLU A N 1
ATOM 681 C CA . GLU A 1 82 ? 4.826 11.741 4.800 1.00 93.62 82 GLU A CA 1
ATOM 682 C C . GLU A 1 82 ? 5.262 10.811 3.668 1.00 93.62 82 GLU A C 1
ATOM 684 O O . GLU A 1 82 ? 6.258 11.099 3.005 1.00 93.62 82 GLU A O 1
ATOM 689 N N . LEU A 1 83 ? 4.482 9.768 3.352 1.00 91.62 83 LEU A N 1
ATOM 690 C CA . LEU A 1 83 ? 4.805 8.899 2.220 1.00 91.62 83 LEU A CA 1
ATOM 691 C C . LEU A 1 83 ? 4.833 9.676 0.897 1.00 91.62 83 LEU A C 1
ATOM 693 O O . LEU A 1 83 ? 5.749 9.488 0.101 1.00 91.62 83 LEU A O 1
ATOM 697 N N . LYS A 1 84 ? 3.861 10.564 0.657 1.00 92.06 84 LYS A N 1
ATOM 698 C CA . LYS A 1 84 ? 3.860 11.397 -0.557 1.00 92.06 84 LYS A CA 1
ATOM 699 C C . LYS A 1 84 ? 5.135 12.234 -0.671 1.00 92.06 84 LYS A C 1
ATOM 701 O O . LYS A 1 84 ? 5.699 12.313 -1.755 1.00 92.06 84 LYS A O 1
ATOM 706 N N . MET A 1 85 ? 5.611 12.808 0.435 1.00 92.31 85 MET A N 1
ATOM 707 C CA . MET A 1 85 ? 6.864 13.574 0.452 1.00 92.31 85 MET A CA 1
ATOM 708 C C . MET A 1 85 ? 8.082 12.699 0.143 1.00 92.31 85 MET A C 1
ATOM 710 O O . MET A 1 85 ? 8.962 13.122 -0.602 1.00 92.31 85 MET A O 1
ATOM 714 N N . VAL A 1 86 ? 8.126 11.477 0.683 1.00 89.88 86 VAL A N 1
ATOM 715 C CA . VAL A 1 86 ? 9.186 10.502 0.385 1.00 89.88 86 VAL A CA 1
ATOM 716 C C . VAL A 1 86 ? 9.183 10.150 -1.101 1.00 89.88 86 VAL A C 1
ATOM 718 O O . VAL A 1 86 ? 10.224 10.233 -1.743 1.00 89.88 86 VAL A O 1
ATOM 721 N N . LEU A 1 87 ? 8.022 9.826 -1.670 1.00 85.81 87 LEU A N 1
ATOM 722 C CA . LEU A 1 87 ? 7.910 9.426 -3.075 1.00 85.81 87 LEU A CA 1
ATOM 723 C C . LEU A 1 87 ? 8.284 10.556 -4.045 1.00 85.81 87 LEU A C 1
ATOM 725 O O . LEU A 1 87 ? 8.851 10.271 -5.087 1.00 85.81 87 LEU A O 1
ATOM 729 N N . ILE A 1 88 ? 8.039 11.824 -3.694 1.00 84.00 88 ILE A N 1
ATOM 730 C CA . ILE A 1 88 ? 8.500 12.977 -4.490 1.00 84.00 88 ILE A CA 1
ATOM 731 C C . ILE A 1 88 ? 10.027 13.119 -4.448 1.00 84.00 88 ILE A C 1
ATOM 733 O O . ILE A 1 88 ? 10.628 13.539 -5.423 1.00 84.00 88 ILE A O 1
ATOM 737 N N . ARG A 1 89 ? 10.665 12.812 -3.315 1.00 79.50 89 ARG A N 1
ATOM 738 C CA . ARG A 1 89 ? 12.106 13.040 -3.116 1.00 79.50 89 ARG A CA 1
ATOM 739 C C . ARG A 1 89 ? 12.999 12.037 -3.854 1.00 79.50 89 ARG A C 1
ATOM 741 O O . ARG A 1 89 ? 14.163 12.340 -4.095 1.00 79.50 89 ARG A O 1
ATOM 748 N N . PHE A 1 90 ? 12.489 10.837 -4.115 1.00 65.00 90 PHE A N 1
ATOM 749 C CA . PHE A 1 90 ? 13.241 9.741 -4.735 1.00 65.00 90 PHE A CA 1
ATOM 750 C C . PHE A 1 90 ? 12.916 9.542 -6.225 1.00 65.00 90 PHE A C 1
ATOM 752 O O . PHE A 1 90 ? 13.405 8.581 -6.814 1.00 65.00 90 PHE A O 1
ATOM 759 N N . MET A 1 91 ? 12.113 10.435 -6.812 1.00 59.66 91 MET A N 1
ATOM 760 C CA . MET A 1 91 ? 11.844 10.536 -8.251 1.00 59.66 91 MET A CA 1
ATOM 761 C C . MET A 1 91 ? 12.498 11.798 -8.804 1.00 59.66 91 MET A C 1
ATOM 763 O O . MET A 1 91 ? 12.957 11.745 -9.963 1.00 59.66 91 MET A O 1
#

Sequence (91 aa):
MLQFYVNPIPYLLNNLKEIENYRKNEKPIGIPIIVNDDNFFSKSESERYDFFRETILQKLDLLSSVVTKKKLDTNMSLLKKELKMVLIRFM